Protein AF-A0A2E6H8P9-F1 (afdb_monomer_lite)

Foldseek 3Di:
DDDDDDPVVVCVVAVVDPVNVVLVVLLVVLCVVVVADPQKGWAQQVPRSNPSDVVRIDIDGPVVRVVPDDDDDD

Sequence (74 aa):
MSKPRNYKKEYKATHGTKKGKLDRAARNKANRLKKPGRGKEVHHKNGNPRDNRPSNLSVISKKANRKKQPKRKA

Radius of gyration: 14.55 Å; chains: 1; bounding box: 44×22×28 Å

pLDDT: mean 88.63, std 9.86, range [54.66, 96.88]

Secondary structure (DSSP, 8-state):
-PPPP-HHHHHHHHTSSHHHHHHHHHHHHHHHHH---TTEEEEETTS-TT---TTTEEEEEHHHHHHHSPPPP-

Structure (mmCIF, N/CA/C/O backbone):
data_AF-A0A2E6H8P9-F1
#
_entry.id   AF-A0A2E6H8P9-F1
#
loop_
_atom_site.group_PDB
_atom_site.id
_atom_site.type_symbol
_atom_site.label_atom_id
_atom_site.label_alt_id
_atom_site.label_comp_id
_atom_site.label_asym_id
_atom_site.label_entity_id
_atom_site.label_seq_id
_atom_site.pdbx_PDB_ins_code
_atom_site.Cartn_x
_atom_site.Cartn_y
_atom_site.Cartn_z
_atom_site.occupancy
_atom_site.B_iso_or_equiv
_atom_site.auth_seq_id
_atom_site.auth_comp_id
_atom_site.auth_asym_id
_atom_site.auth_atom_id
_atom_site.pdbx_PDB_model_num
ATOM 1 N N . MET A 1 1 ? 30.181 8.901 -2.011 1.00 54.66 1 MET A N 1
ATOM 2 C CA . MET A 1 1 ? 29.463 9.584 -3.113 1.00 54.66 1 MET A CA 1
ATOM 3 C C . MET A 1 1 ? 28.116 8.901 -3.344 1.00 54.66 1 MET A C 1
ATOM 5 O O . MET A 1 1 ? 28.096 7.752 -3.770 1.00 54.66 1 MET A O 1
ATOM 9 N N . SER A 1 2 ? 26.995 9.549 -3.007 1.00 64.81 2 SER A N 1
ATOM 10 C CA . SER A 1 2 ? 25.652 9.008 -3.283 1.00 64.81 2 SER A CA 1
ATOM 11 C C . SER A 1 2 ? 25.406 9.000 -4.792 1.00 64.81 2 SER A C 1
ATOM 13 O O . SER A 1 2 ? 25.518 10.040 -5.435 1.00 64.81 2 SER A O 1
ATOM 15 N N . LYS A 1 3 ? 25.050 7.845 -5.363 1.00 76.00 3 LYS A N 1
ATOM 16 C CA . LYS A 1 3 ? 24.672 7.741 -6.779 1.00 76.00 3 LYS A CA 1
ATOM 17 C C . LYS A 1 3 ? 23.449 8.645 -7.040 1.00 76.00 3 LYS A C 1
ATOM 19 O O . LYS A 1 3 ? 22.514 8.613 -6.234 1.00 76.00 3 LYS A O 1
ATOM 24 N N . PRO A 1 4 ? 23.418 9.445 -8.120 1.00 81.94 4 PRO A N 1
ATOM 25 C CA . PRO A 1 4 ? 22.260 10.281 -8.429 1.00 81.94 4 PRO A CA 1
ATOM 26 C C . PRO A 1 4 ? 21.013 9.413 -8.670 1.00 81.94 4 PRO A C 1
ATOM 28 O O . PRO A 1 4 ? 21.094 8.352 -9.298 1.00 81.94 4 PRO A O 1
ATOM 31 N N . ARG A 1 5 ? 19.848 9.845 -8.156 1.00 83.81 5 ARG A N 1
ATOM 32 C CA . ARG A 1 5 ? 18.572 9.128 -8.344 1.00 83.81 5 ARG A CA 1
ATOM 33 C C . ARG A 1 5 ? 18.215 9.064 -9.827 1.00 83.81 5 ARG A C 1
ATOM 35 O O . ARG A 1 5 ? 18.132 10.090 -10.497 1.00 83.81 5 ARG A O 1
ATOM 42 N N . ASN A 1 6 ? 17.945 7.860 -10.328 1.00 85.62 6 ASN A N 1
ATOM 43 C CA . ASN A 1 6 ? 17.540 7.648 -11.715 1.00 85.62 6 ASN A CA 1
ATOM 44 C C . ASN A 1 6 ? 16.019 7.467 -11.812 1.00 85.62 6 ASN A C 1
ATOM 46 O O . ASN A 1 6 ? 15.498 6.348 -11.797 1.00 85.62 6 ASN A O 1
ATOM 50 N N . TYR A 1 7 ? 15.315 8.588 -11.969 1.00 81.38 7 TYR A N 1
ATOM 51 C CA . TYR A 1 7 ? 13.854 8.636 -12.059 1.00 81.38 7 TYR A CA 1
ATOM 52 C C . TYR A 1 7 ? 13.276 7.785 -13.203 1.00 81.38 7 TYR A C 1
ATOM 54 O O . TYR A 1 7 ? 12.253 7.125 -13.018 1.00 81.38 7 TYR A O 1
ATOM 62 N N . LYS A 1 8 ? 13.937 7.734 -14.372 1.00 82.94 8 LYS A N 1
ATOM 63 C CA . LYS A 1 8 ? 13.486 6.915 -15.517 1.00 82.94 8 LYS A CA 1
ATOM 64 C C . LYS A 1 8 ? 13.496 5.424 -15.173 1.00 82.94 8 LYS A C 1
ATOM 66 O O . LYS A 1 8 ? 12.531 4.716 -15.466 1.00 82.94 8 LYS A O 1
ATOM 71 N N . LYS A 1 9 ? 14.560 4.946 -14.519 1.00 80.62 9 LYS A N 1
ATOM 72 C CA . LYS A 1 9 ? 14.691 3.545 -14.089 1.00 80.62 9 LYS A CA 1
ATOM 73 C C . LYS A 1 9 ? 13.648 3.182 -13.028 1.00 80.62 9 LYS A C 1
ATOM 75 O O . LYS A 1 9 ? 12.986 2.155 -13.158 1.00 80.62 9 LYS A O 1
ATOM 80 N N . GLU A 1 10 ? 13.461 4.032 -12.021 1.00 75.94 10 GLU A N 1
ATOM 81 C CA . GLU A 1 10 ? 12.474 3.820 -10.950 1.00 75.94 10 GLU A CA 1
ATOM 82 C C . GLU A 1 10 ? 11.035 3.790 -11.483 1.00 75.94 10 GLU A C 1
ATOM 84 O O . GLU A 1 10 ? 10.241 2.908 -11.123 1.00 75.94 10 GLU A O 1
ATOM 89 N N . TYR A 1 11 ? 10.714 4.708 -12.400 1.00 80.81 11 TYR A N 1
ATOM 90 C CA . TYR A 1 11 ? 9.418 4.736 -13.063 1.00 80.81 11 TYR A CA 1
ATOM 91 C C . TYR A 1 11 ? 9.193 3.459 -13.875 1.00 80.81 11 TYR A C 1
ATOM 93 O O . TYR A 1 11 ? 8.172 2.797 -13.688 1.00 80.81 11 TYR A O 1
ATOM 101 N N . LYS A 1 12 ? 10.152 3.062 -14.723 1.00 78.62 12 LYS A N 1
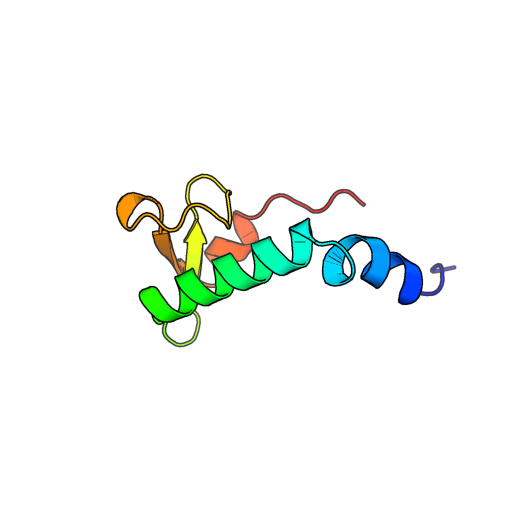ATOM 102 C CA . LYS A 1 12 ? 10.046 1.849 -15.552 1.00 78.62 12 LYS A CA 1
ATOM 103 C C . LYS A 1 12 ? 9.880 0.585 -14.705 1.00 78.62 12 LYS A C 1
ATOM 105 O O . LYS A 1 12 ? 9.101 -0.283 -15.079 1.00 78.62 12 LYS A O 1
ATOM 110 N N . ALA A 1 13 ? 10.545 0.508 -13.552 1.00 75.12 13 ALA A N 1
ATOM 111 C CA . ALA A 1 13 ? 10.463 -0.640 -12.651 1.00 75.12 13 ALA A CA 1
ATOM 112 C C . ALA A 1 13 ? 9.104 -0.769 -11.939 1.00 75.12 13 ALA A C 1
ATOM 114 O O . ALA A 1 13 ? 8.661 -1.880 -11.653 1.00 75.12 13 ALA A O 1
ATOM 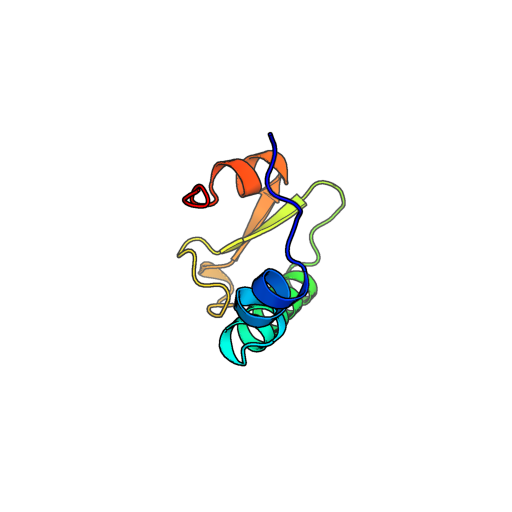115 N N . THR A 1 14 ? 8.423 0.344 -11.645 1.00 71.38 14 THR A N 1
ATOM 116 C CA . THR A 1 14 ? 7.254 0.321 -10.746 1.00 71.38 14 THR A CA 1
ATOM 117 C C . THR A 1 14 ? 5.985 0.930 -11.331 1.00 71.38 14 THR A C 1
ATOM 119 O O . THR A 1 14 ? 4.914 0.345 -11.200 1.00 71.38 14 THR A O 1
ATOM 122 N N . HIS A 1 15 ? 6.052 2.113 -11.938 1.00 69.94 15 HIS A N 1
ATOM 123 C CA . HIS A 1 15 ? 4.877 2.892 -12.358 1.00 69.94 15 HIS A CA 1
ATOM 124 C C . HIS A 1 15 ? 4.568 2.753 -13.851 1.00 69.94 15 HIS A C 1
ATOM 126 O O . HIS A 1 15 ? 3.415 2.908 -14.256 1.00 69.94 15 HIS A O 1
ATOM 132 N N . GLY A 1 16 ? 5.569 2.389 -14.650 1.00 78.69 16 GLY A N 1
ATOM 133 C CA . GLY A 1 16 ? 5.421 2.081 -16.067 1.00 78.69 16 GLY A CA 1
ATOM 134 C C . GLY A 1 16 ? 4.859 0.683 -16.334 1.00 78.69 16 GLY A C 1
ATOM 135 O O . GLY A 1 16 ? 4.279 0.461 -17.393 1.00 78.69 16 GLY A O 1
ATOM 136 N N . THR A 1 17 ? 4.966 -0.254 -15.384 1.00 86.88 17 THR A N 1
ATOM 137 C CA . THR A 1 17 ? 4.554 -1.649 -15.603 1.00 86.88 17 THR A CA 1
ATOM 138 C C . THR A 1 17 ? 3.044 -1.847 -15.461 1.00 86.88 17 THR A C 1
ATOM 140 O O . THR A 1 17 ? 2.391 -1.282 -14.577 1.00 86.88 17 THR A O 1
ATOM 143 N N . LYS A 1 18 ? 2.471 -2.727 -16.295 1.00 89.94 18 LYS A N 1
ATOM 144 C CA . LYS A 1 18 ? 1.059 -3.143 -16.200 1.00 89.94 18 LYS A CA 1
ATOM 145 C C . LYS A 1 18 ? 0.729 -3.691 -14.806 1.00 89.94 18 LYS A C 1
ATOM 147 O O . LYS A 1 18 ? -0.301 -3.341 -14.233 1.00 89.94 18 LYS A O 1
ATOM 152 N N . LYS A 1 19 ? 1.633 -4.493 -14.227 1.00 89.62 19 LYS A N 1
ATOM 153 C CA . LYS A 1 19 ? 1.491 -5.044 -12.871 1.00 89.62 19 LYS A CA 1
ATOM 154 C C . LYS A 1 19 ? 1.337 -3.934 -11.827 1.00 89.62 19 LYS A C 1
ATOM 156 O O . LYS A 1 19 ? 0.333 -3.925 -11.121 1.00 89.62 19 LYS A O 1
ATOM 161 N N . GLY A 1 20 ? 2.265 -2.974 -11.786 1.00 89.75 20 GLY A N 1
ATOM 162 C CA . GLY A 1 20 ? 2.248 -1.895 -10.797 1.00 89.75 20 GLY A CA 1
ATOM 163 C C . GLY A 1 20 ? 1.036 -0.970 -10.922 1.00 89.75 20 GLY A C 1
ATOM 164 O O . GLY A 1 20 ? 0.458 -0.571 -9.907 1.00 89.75 20 GLY A O 1
ATOM 165 N N . LYS A 1 21 ? 0.587 -0.687 -12.155 1.00 90.62 21 LYS A N 1
ATOM 166 C CA . LYS A 1 21 ? -0.658 0.060 -12.410 1.00 90.62 21 LYS A CA 1
ATOM 167 C C . LYS A 1 21 ? -1.877 -0.659 -11.825 1.00 90.62 21 LYS A C 1
ATOM 169 O O . LYS A 1 21 ? -2.666 -0.045 -11.109 1.00 90.62 21 LYS A O 1
ATOM 174 N N . LEU A 1 22 ? -1.996 -1.963 -12.065 1.00 93.25 22 LEU A N 1
ATOM 175 C CA . LEU A 1 22 ? -3.113 -2.760 -11.558 1.00 93.25 22 LEU A CA 1
ATOM 176 C C . LEU A 1 22 ? -3.065 -2.934 -10.029 1.00 93.25 22 LEU A C 1
ATOM 178 O O . LEU A 1 22 ? -4.097 -2.825 -9.372 1.00 93.25 22 LEU A O 1
ATOM 182 N N . ASP A 1 23 ? -1.878 -3.113 -9.443 1.00 93.44 23 ASP A N 1
ATOM 183 C CA . ASP A 1 23 ? -1.713 -3.192 -7.984 1.00 93.44 23 ASP A CA 1
ATOM 184 C C . ASP A 1 23 ? -2.055 -1.856 -7.299 1.00 93.44 23 ASP A C 1
ATOM 186 O O . ASP A 1 23 ? -2.599 -1.829 -6.193 1.00 93.44 23 ASP A O 1
ATOM 190 N N . ARG A 1 24 ? -1.761 -0.715 -7.942 1.00 93.12 24 ARG A N 1
ATOM 191 C CA . ARG A 1 24 ? -2.208 0.610 -7.478 1.00 93.12 24 ARG A CA 1
ATOM 192 C C . ARG A 1 24 ? -3.730 0.737 -7.550 1.00 93.12 24 ARG A C 1
ATOM 194 O O . ARG A 1 24 ? -4.336 1.147 -6.563 1.00 93.12 24 ARG A O 1
ATOM 201 N N . ALA A 1 25 ? -4.341 0.365 -8.674 1.00 95.12 25 ALA A N 1
ATOM 202 C CA . ALA A 1 25 ? -5.793 0.421 -8.839 1.00 95.12 25 ALA A CA 1
ATOM 203 C C . ALA A 1 25 ? -6.522 -0.430 -7.784 1.00 95.12 25 ALA A C 1
ATOM 205 O O . ALA A 1 25 ? -7.478 0.034 -7.160 1.00 95.12 25 ALA A O 1
ATOM 206 N N . ALA A 1 26 ? -6.026 -1.640 -7.512 1.00 95.94 26 ALA A N 1
ATOM 207 C CA . ALA A 1 26 ? -6.617 -2.529 -6.519 1.00 95.94 26 ALA A CA 1
ATOM 208 C C . ALA A 1 26 ? -6.520 -1.977 -5.084 1.00 95.94 26 ALA A C 1
ATOM 210 O O . ALA A 1 26 ? -7.524 -1.983 -4.365 1.00 95.94 26 ALA A O 1
ATOM 211 N N . ARG A 1 27 ? -5.375 -1.398 -4.688 1.00 95.31 27 ARG A N 1
ATOM 212 C CA . ARG A 1 27 ? -5.241 -0.702 -3.392 1.00 95.31 27 ARG A CA 1
ATOM 213 C C . ARG A 1 27 ? -6.178 0.499 -3.277 1.00 95.31 27 ARG A C 1
ATOM 215 O O . ARG A 1 27 ? -6.785 0.699 -2.228 1.00 95.31 27 ARG A O 1
ATOM 222 N N . ASN A 1 28 ? -6.341 1.271 -4.350 1.00 95.38 28 ASN A N 1
ATOM 223 C CA . ASN A 1 28 ? -7.271 2.403 -4.369 1.00 95.38 28 ASN A CA 1
ATOM 224 C C . ASN A 1 28 ? -8.725 1.943 -4.193 1.00 95.38 28 ASN A C 1
ATOM 226 O O . ASN A 1 28 ? -9.475 2.565 -3.440 1.00 95.38 28 ASN A O 1
ATOM 230 N N . LYS A 1 29 ? -9.110 0.821 -4.818 1.00 96.44 29 LYS A N 1
ATOM 231 C CA . LYS A 1 29 ? -10.420 0.193 -4.595 1.00 96.44 29 LYS A CA 1
ATOM 232 C C . LYS A 1 29 ? -10.599 -0.197 -3.124 1.00 96.44 29 LYS A C 1
ATOM 234 O O . LYS A 1 29 ? -11.619 0.149 -2.537 1.00 96.44 29 LYS A O 1
ATOM 239 N N . ALA A 1 30 ? -9.601 -0.828 -2.505 1.00 96.19 30 ALA A N 1
ATOM 240 C CA . ALA A 1 30 ? -9.646 -1.189 -1.085 1.00 96.19 30 ALA A CA 1
ATOM 241 C C . ALA A 1 30 ? -9.811 0.039 -0.166 1.00 96.19 30 ALA A C 1
AT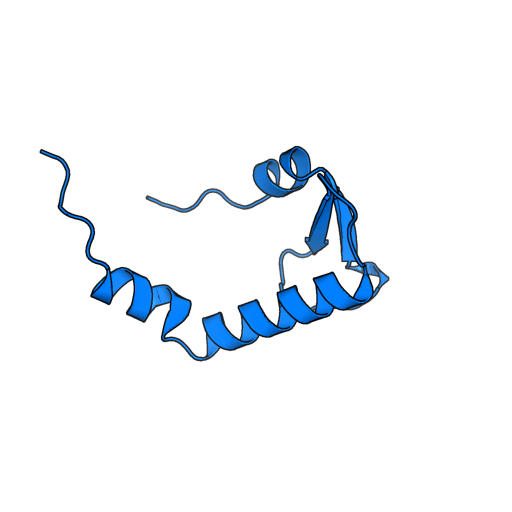OM 243 O O . ALA A 1 30 ? -10.633 0.020 0.750 1.00 96.19 30 ALA A O 1
ATOM 244 N N . ASN A 1 31 ? -9.093 1.132 -0.450 1.00 95.44 31 ASN A N 1
ATOM 245 C CA . ASN A 1 31 ? -9.237 2.401 0.272 1.00 95.44 31 ASN A CA 1
ATOM 246 C C . ASN A 1 31 ? -10.638 3.010 0.118 1.00 95.44 31 ASN A C 1
ATOM 248 O O . ASN A 1 31 ? -11.194 3.471 1.110 1.00 95.44 31 ASN A O 1
ATOM 252 N N . ARG A 1 32 ? -11.242 2.980 -1.080 1.00 95.06 32 ARG A N 1
ATOM 253 C CA . ARG A 1 32 ? -12.628 3.452 -1.277 1.00 95.06 32 ARG A CA 1
ATOM 254 C C . ARG A 1 32 ? -13.653 2.592 -0.537 1.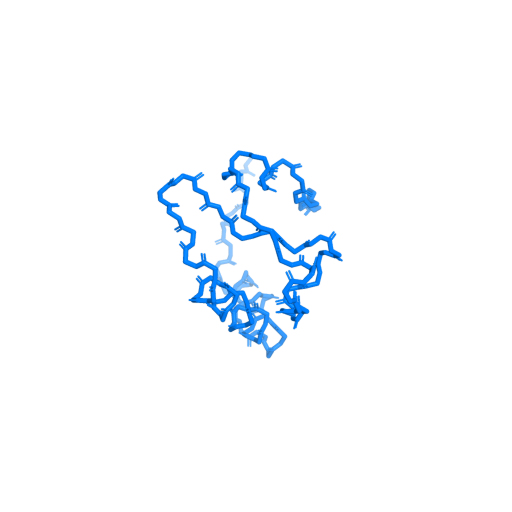00 95.06 32 ARG A C 1
ATOM 256 O O . ARG A 1 32 ? -14.642 3.138 -0.061 1.00 95.06 32 ARG A O 1
ATOM 263 N N . LEU A 1 33 ? -13.418 1.282 -0.429 1.00 93.69 33 LEU A N 1
ATOM 264 C CA . LEU A 1 33 ? -14.307 0.358 0.284 1.00 93.69 33 LEU A CA 1
ATOM 265 C C . LEU A 1 33 ? -14.254 0.555 1.802 1.00 93.69 33 LEU A C 1
ATOM 267 O O . LEU A 1 33 ? -15.291 0.574 2.454 1.00 93.69 33 LEU A O 1
ATOM 271 N N . LYS A 1 34 ? -13.053 0.686 2.374 1.00 94.75 34 LYS A N 1
ATOM 272 C CA . LYS A 1 34 ? -12.871 0.774 3.832 1.00 94.75 34 LYS A CA 1
ATOM 273 C C . LYS A 1 34 ? -12.874 2.199 4.377 1.00 94.75 34 LYS A C 1
ATOM 275 O O . LYS A 1 34 ? -13.020 2.354 5.583 1.00 94.75 34 LYS A O 1
ATOM 280 N N . LYS A 1 35 ? -12.680 3.206 3.515 1.00 93.81 35 LYS A N 1
ATOM 281 C CA . LYS A 1 35 ? -12.647 4.641 3.848 1.00 93.81 35 LYS A CA 1
ATOM 282 C C . LYS A 1 35 ? -11.869 4.907 5.148 1.00 93.81 35 LYS A C 1
ATOM 284 O O . LYS A 1 35 ? -12.445 5.410 6.112 1.00 93.81 35 LYS A O 1
ATOM 289 N N . PRO A 1 36 ? -10.583 4.508 5.224 1.00 92.56 36 PRO A N 1
ATOM 290 C CA . PRO A 1 36 ? -9.822 4.672 6.453 1.00 92.56 36 PRO A CA 1
ATOM 291 C C . PRO A 1 36 ? -9.771 6.157 6.834 1.00 92.56 36 PRO A C 1
ATOM 293 O O . PRO A 1 36 ? -9.439 7.008 6.010 1.00 92.56 36 PRO A O 1
ATOM 296 N N . GLY A 1 37 ? -10.112 6.464 8.086 1.00 91.81 37 GLY A N 1
ATOM 297 C CA . GLY A 1 37 ? -9.996 7.816 8.630 1.00 91.81 37 GLY A CA 1
ATOM 298 C C . GLY A 1 37 ? -8.539 8.283 8.750 1.00 91.81 37 GLY A C 1
ATOM 299 O O . GLY A 1 37 ? -7.589 7.536 8.489 1.00 91.81 37 GLY A O 1
ATOM 300 N N . ARG A 1 38 ? -8.346 9.530 9.194 1.00 93.00 38 ARG A N 1
ATOM 301 C CA . ARG A 1 38 ? -7.007 10.119 9.372 1.00 93.00 38 ARG A CA 1
ATOM 302 C C . ARG A 1 38 ? -6.135 9.235 10.274 1.00 93.00 38 ARG A C 1
ATOM 304 O O . ARG A 1 38 ? -6.582 8.716 11.291 1.00 93.00 38 ARG A O 1
ATOM 311 N N . GLY A 1 39 ? -4.876 9.044 9.878 1.00 94.75 39 GLY A N 1
ATOM 312 C CA . GLY A 1 39 ? -3.901 8.244 10.632 1.00 94.75 39 GLY A CA 1
ATOM 313 C C . GLY A 1 39 ? -4.038 6.721 10.487 1.00 94.75 39 GLY A C 1
ATOM 314 O O . GLY A 1 39 ? -3.197 5.989 11.020 1.00 94.75 39 GLY A O 1
ATOM 315 N N . LYS A 1 40 ? -5.035 6.232 9.740 1.00 96.44 40 LYS A N 1
ATOM 316 C CA . LYS A 1 40 ? -5.242 4.806 9.468 1.00 96.44 40 LYS A CA 1
ATOM 317 C C . LYS A 1 40 ? -4.989 4.477 7.993 1.00 96.44 40 LYS A C 1
ATOM 319 O O . LYS A 1 40 ? -5.070 5.339 7.125 1.00 96.44 40 LYS A O 1
ATOM 324 N N . GLU A 1 41 ? -4.659 3.223 7.717 1.00 95.75 41 GLU A N 1
ATOM 325 C CA . GLU A 1 41 ? -4.438 2.688 6.372 1.00 95.75 41 GLU A CA 1
ATOM 326 C C . GLU A 1 41 ? -5.125 1.320 6.241 1.00 95.75 41 GLU A C 1
ATOM 328 O O . GLU A 1 41 ? -5.315 0.607 7.232 1.00 95.75 41 GLU A O 1
ATOM 333 N N . VAL A 1 42 ? -5.490 0.946 5.012 1.00 96.56 42 VAL A N 1
ATOM 334 C CA . VAL A 1 42 ? -5.981 -0.406 4.720 1.00 96.56 42 VAL A CA 1
ATOM 335 C C . VAL A 1 42 ? -4.807 -1.381 4.665 1.00 96.56 42 VAL A C 1
ATOM 337 O O . VAL A 1 42 ? -3.817 -1.144 3.971 1.00 96.56 42 VAL A O 1
ATOM 340 N N . HIS A 1 43 ? -4.942 -2.485 5.388 1.00 95.94 43 HIS A N 1
ATOM 341 C CA . HIS A 1 43 ? -3.987 -3.576 5.457 1.00 95.94 43 HIS A CA 1
ATOM 342 C C . HIS A 1 43 ? -4.579 -4.853 4.860 1.00 95.94 43 HIS A C 1
ATOM 344 O O . HIS A 1 43 ? -5.623 -5.338 5.309 1.00 95.94 43 HIS A O 1
ATOM 350 N N . HIS A 1 44 ? -3.875 -5.391 3.865 1.00 95.94 44 HIS A N 1
ATOM 351 C CA . HIS A 1 44 ? -4.123 -6.693 3.252 1.00 95.94 44 HIS A CA 1
ATOM 352 C C . HIS A 1 44 ? -3.370 -7.763 4.043 1.00 95.94 44 HIS A C 1
ATOM 354 O O . HIS A 1 44 ? -2.139 -7.800 3.994 1.00 95.94 44 HIS A O 1
ATOM 360 N N . LYS A 1 45 ? -4.094 -8.628 4.763 1.00 94.00 45 LYS A N 1
ATOM 361 C CA . LYS A 1 45 ? -3.496 -9.628 5.669 1.00 94.00 45 LYS A CA 1
ATOM 362 C C . LYS A 1 45 ? -2.560 -10.594 4.938 1.00 94.00 45 LYS A C 1
ATOM 364 O O . LYS A 1 45 ? -1.493 -10.913 5.447 1.00 94.00 45 LYS A O 1
ATOM 369 N N . ASN A 1 46 ? -2.933 -11.013 3.730 1.00 93.38 46 ASN A N 1
ATOM 370 C CA . ASN A 1 46 ? -2.128 -11.903 2.889 1.00 93.38 46 ASN A CA 1
ATOM 371 C C . ASN A 1 46 ? -1.041 -11.194 2.059 1.00 93.38 46 ASN A C 1
ATOM 373 O O . ASN A 1 46 ? -0.387 -11.833 1.240 1.00 93.38 46 ASN A O 1
ATOM 377 N N . GLY A 1 47 ? -0.885 -9.873 2.191 1.00 91.19 47 GLY A N 1
ATOM 378 C CA . GLY A 1 47 ? 0.091 -9.095 1.422 1.00 91.19 47 GLY A CA 1
ATOM 379 C C . GLY A 1 47 ? -0.214 -8.952 -0.075 1.00 91.19 47 GLY A C 1
ATOM 380 O O . GLY A 1 47 ? 0.544 -8.283 -0.778 1.00 91.19 47 GLY A O 1
ATOM 381 N N . ASN A 1 48 ? -1.317 -9.517 -0.578 1.00 93.19 48 ASN A N 1
ATOM 382 C CA . ASN A 1 48 ? -1.714 -9.395 -1.976 1.00 93.19 48 ASN A CA 1
ATOM 383 C C . ASN A 1 48 ? -2.611 -8.157 -2.171 1.00 93.19 48 ASN A C 1
ATOM 385 O O . ASN A 1 48 ? -3.779 -8.187 -1.777 1.00 93.19 48 ASN A O 1
ATOM 389 N N . PRO A 1 49 ? -2.134 -7.087 -2.839 1.00 93.50 49 PRO A N 1
ATOM 390 C CA . PRO A 1 49 ? -2.912 -5.860 -3.036 1.00 93.50 49 PRO A CA 1
ATOM 391 C C . PRO A 1 49 ? -4.159 -6.048 -3.910 1.00 93.50 49 PRO A C 1
ATOM 393 O O . PRO A 1 49 ? -4.992 -5.144 -3.974 1.00 93.50 49 PRO A O 1
ATOM 396 N N . ARG A 1 50 ? -4.271 -7.182 -4.613 1.00 95.12 50 ARG A N 1
ATOM 397 C CA . ARG A 1 50 ? -5.371 -7.502 -5.532 1.00 95.12 50 ARG A CA 1
ATOM 398 C C . ARG A 1 50 ? -6.495 -8.285 -4.858 1.00 95.12 50 ARG A C 1
ATOM 400 O O . ARG A 1 50 ? -7.592 -8.340 -5.406 1.00 95.12 50 ARG A O 1
ATOM 407 N N . ASP A 1 51 ? -6.249 -8.851 -3.678 1.00 96.62 51 ASP A N 1
ATOM 408 C CA . ASP A 1 51 ? -7.259 -9.571 -2.907 1.00 96.62 51 ASP A CA 1
ATOM 409 C C . ASP A 1 51 ? -8.029 -8.614 -1.990 1.00 96.62 51 ASP A C 1
ATOM 411 O O . ASP A 1 51 ? -7.650 -8.356 -0.847 1.00 96.62 51 ASP A O 1
ATOM 415 N N . ASN A 1 52 ? -9.137 -8.090 -2.507 1.00 96.06 52 ASN A N 1
ATOM 416 C CA . ASN A 1 52 ? -9.982 -7.129 -1.801 1.00 96.06 52 ASN A CA 1
ATOM 417 C C . ASN A 1 52 ? -11.185 -7.772 -1.091 1.00 96.06 52 ASN A C 1
ATOM 419 O O . ASN A 1 52 ? -12.162 -7.076 -0.808 1.00 96.06 52 ASN A O 1
ATOM 423 N N . ARG A 1 53 ? -11.140 -9.078 -0.795 1.00 96.88 53 ARG A N 1
ATOM 424 C CA . ARG A 1 53 ? -12.193 -9.734 -0.006 1.00 96.88 53 ARG A CA 1
ATOM 425 C C . ARG A 1 53 ? -12.317 -9.065 1.372 1.00 96.88 53 ARG A C 1
ATOM 427 O O . ARG A 1 53 ? -11.290 -8.798 2.002 1.00 96.88 53 ARG A O 1
ATOM 434 N N . PRO A 1 54 ? -13.535 -8.811 1.890 1.00 93.25 54 PRO A N 1
ATOM 435 C CA . PRO A 1 54 ? -13.722 -8.113 3.164 1.00 93.25 54 PRO A CA 1
ATOM 436 C C . PRO A 1 54 ? -12.976 -8.744 4.345 1.00 93.25 54 PRO A C 1
ATOM 438 O O . PRO A 1 54 ? -12.472 -8.006 5.189 1.00 93.25 54 PRO A O 1
ATOM 441 N N . SER A 1 55 ? -12.861 -10.077 4.367 1.00 95.25 55 SER A N 1
ATOM 442 C CA . SER A 1 55 ? -12.140 -10.856 5.383 1.00 95.25 55 SER A CA 1
ATOM 443 C C . SER A 1 55 ? -10.617 -10.651 5.353 1.00 95.25 55 SER A C 1
ATOM 445 O O . SER A 1 55 ? -9.963 -10.737 6.399 1.00 95.25 55 SER A O 1
ATOM 447 N N . ASN A 1 56 ? -10.051 -10.325 4.185 1.00 95.94 56 ASN A N 1
ATOM 448 C CA . ASN A 1 56 ? -8.625 -10.045 3.995 1.00 95.94 56 ASN A CA 1
ATOM 449 C C . ASN A 1 56 ? -8.251 -8.588 4.325 1.00 95.94 56 ASN A C 1
ATOM 451 O O . ASN A 1 56 ? -7.091 -8.294 4.616 1.00 95.94 56 ASN A O 1
ATOM 455 N N . LEU A 1 57 ? -9.222 -7.670 4.293 1.00 95.81 57 LEU A N 1
ATOM 456 C CA . LEU A 1 57 ? -9.002 -6.240 4.499 1.00 95.81 57 LEU A CA 1
ATOM 457 C C . LEU A 1 57 ? -9.247 -5.832 5.952 1.00 95.81 57 LEU A C 1
ATOM 459 O O . LEU A 1 57 ? -10.338 -6.007 6.491 1.00 95.81 57 LEU A O 1
ATOM 463 N N . SER A 1 58 ? -8.264 -5.171 6.553 1.00 95.62 58 SER A N 1
ATOM 464 C CA . SER A 1 58 ? -8.373 -4.554 7.879 1.00 95.62 58 SER A CA 1
ATOM 465 C C . SER A 1 58 ? -7.980 -3.080 7.822 1.00 95.62 58 SER A C 1
ATOM 467 O O . SER A 1 58 ? -7.253 -2.668 6.923 1.00 95.62 58 SER A O 1
ATOM 469 N N . VAL A 1 59 ? -8.474 -2.269 8.757 1.00 96.56 59 VAL A N 1
ATOM 470 C CA . VAL A 1 59 ? -8.041 -0.875 8.913 1.00 96.56 59 VAL A CA 1
ATOM 471 C C . VAL A 1 59 ? -7.178 -0.802 10.161 1.00 96.56 59 VAL A C 1
ATOM 473 O O . VAL A 1 59 ? -7.657 -1.058 11.261 1.00 96.56 59 VAL A O 1
ATOM 476 N N . ILE A 1 60 ? -5.906 -0.458 9.991 1.00 96.06 60 ILE A N 1
ATOM 477 C CA . ILE A 1 60 ? -4.935 -0.376 11.089 1.00 96.06 60 ILE A CA 1
ATOM 478 C C . ILE A 1 60 ? -4.251 0.990 11.090 1.00 96.06 60 ILE A C 1
ATOM 480 O O . ILE A 1 60 ? -4.387 1.766 10.144 1.00 96.06 60 ILE A O 1
ATOM 484 N N . SER A 1 61 ? -3.503 1.309 12.147 1.00 96.81 61 SER A N 1
ATOM 485 C CA . SER A 1 61 ? -2.734 2.554 12.177 1.00 96.81 61 SER A CA 1
ATOM 486 C C . SER A 1 61 ? -1.646 2.558 11.098 1.00 96.81 61 SER A C 1
ATOM 488 O O . SER A 1 61 ? -1.026 1.535 10.793 1.00 96.81 61 SER A O 1
ATOM 490 N N . LYS A 1 62 ? -1.364 3.742 10.554 1.00 94.62 62 LYS A N 1
ATOM 491 C CA . LYS A 1 62 ? -0.300 3.972 9.567 1.00 94.62 62 LYS A CA 1
ATOM 492 C C . LYS A 1 62 ? 1.057 3.423 10.025 1.00 94.62 62 LYS A C 1
ATOM 494 O O . LYS A 1 62 ? 1.773 2.797 9.247 1.00 94.62 62 LYS A O 1
ATOM 499 N N . LYS A 1 63 ? 1.401 3.617 11.305 1.00 94.94 63 LYS A N 1
ATOM 500 C CA . LYS A 1 63 ? 2.646 3.108 11.907 1.00 94.94 63 LYS A CA 1
ATOM 501 C C . LYS A 1 63 ? 2.685 1.578 11.898 1.00 94.94 63 LYS A C 1
ATOM 503 O O . LYS A 1 63 ? 3.688 1.001 11.482 1.00 94.94 63 LYS A O 1
ATOM 508 N N . ALA A 1 64 ? 1.593 0.929 12.305 1.00 95.38 64 ALA A N 1
ATOM 509 C CA . ALA A 1 64 ? 1.504 -0.527 12.320 1.00 95.38 64 ALA A CA 1
ATOM 510 C C . ALA A 1 64 ? 1.589 -1.117 10.906 1.00 95.38 64 ALA A C 1
ATOM 512 O O . ALA A 1 64 ? 2.343 -2.064 10.693 1.00 95.38 64 ALA A O 1
ATOM 513 N N . ASN A 1 65 ? 0.882 -0.529 9.933 1.00 94.38 65 ASN A N 1
ATOM 514 C CA . ASN A 1 65 ? 0.908 -1.007 8.550 1.00 94.38 65 ASN A CA 1
ATOM 515 C C . ASN A 1 65 ? 2.315 -0.934 7.960 1.00 94.38 65 ASN A C 1
ATOM 517 O O . ASN A 1 65 ? 2.828 -1.927 7.457 1.00 94.38 65 ASN A O 1
ATOM 521 N N . ARG A 1 66 ? 2.980 0.216 8.102 1.00 91.88 66 ARG A N 1
ATOM 522 C CA . ARG A 1 66 ? 4.341 0.429 7.593 1.00 91.88 66 ARG A CA 1
ATOM 523 C C . ARG A 1 66 ? 5.373 -0.490 8.242 1.00 91.88 66 ARG A C 1
ATOM 525 O O . ARG A 1 66 ? 6.270 -0.943 7.545 1.00 91.88 66 ARG A O 1
ATOM 532 N N . LYS A 1 67 ? 5.229 -0.804 9.538 1.00 92.88 67 LYS A N 1
ATOM 533 C CA . LYS A 1 67 ? 6.093 -1.777 10.234 1.00 92.88 67 LYS A CA 1
ATOM 534 C C . LYS A 1 67 ? 5.886 -3.208 9.722 1.00 92.88 67 LYS A C 1
ATOM 536 O O . LYS A 1 67 ? 6.838 -3.976 9.695 1.00 92.88 67 LYS A O 1
ATOM 541 N N . LYS A 1 68 ? 4.655 -3.566 9.337 1.00 90.06 68 LYS A N 1
ATOM 542 C CA . LYS A 1 68 ? 4.305 -4.896 8.810 1.00 90.06 68 LYS A CA 1
ATOM 543 C C . LYS A 1 68 ? 4.690 -5.095 7.341 1.00 90.06 68 LYS A C 1
ATOM 545 O O . LYS A 1 68 ? 4.7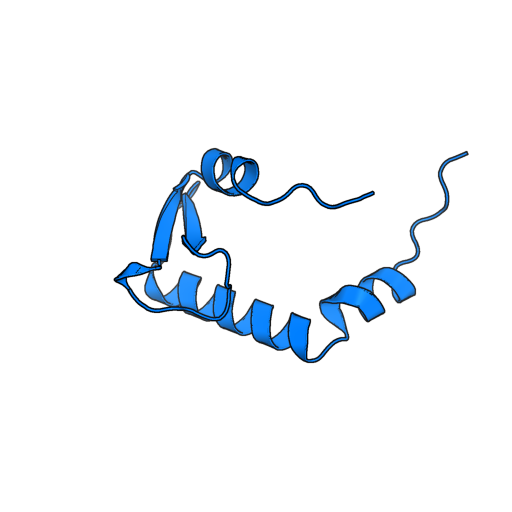18 -6.234 6.889 1.00 90.06 68 LYS A O 1
ATOM 550 N N . GLN A 1 69 ? 4.953 -4.027 6.584 1.00 85.62 69 GLN A N 1
ATOM 551 C CA . GLN A 1 69 ? 5.369 -4.170 5.189 1.00 85.62 69 GLN A CA 1
ATOM 552 C C . GLN A 1 69 ? 6.766 -4.798 5.092 1.00 85.62 69 GLN A C 1
ATOM 554 O O . GLN A 1 69 ? 7.641 -4.468 5.897 1.00 85.62 69 GLN A O 1
ATOM 559 N N . PRO A 1 70 ? 7.003 -5.675 4.0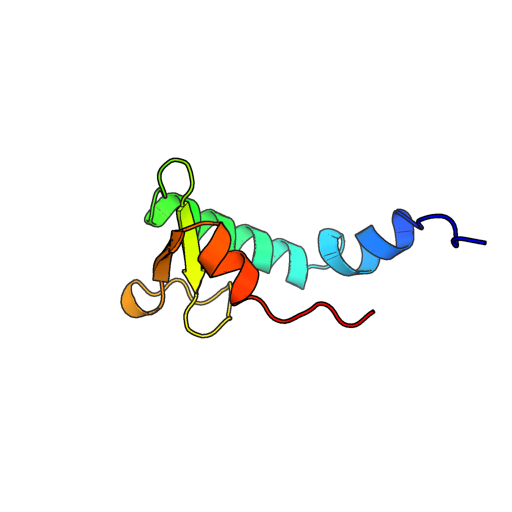99 1.00 82.38 70 PRO A N 1
ATOM 560 C CA . PRO A 1 70 ? 8.322 -6.248 3.887 1.00 82.38 70 PRO A CA 1
ATOM 561 C C . PRO A 1 70 ? 9.335 -5.133 3.619 1.00 82.38 70 PRO A C 1
ATOM 563 O O . PRO A 1 70 ? 9.058 -4.179 2.881 1.00 82.38 70 PRO A O 1
ATOM 566 N N . LYS A 1 71 ? 10.523 -5.259 4.220 1.00 79.44 71 LYS A N 1
ATOM 567 C CA . LYS A 1 71 ? 11.629 -4.337 3.957 1.00 79.44 71 LYS A CA 1
ATOM 568 C C . LYS A 1 71 ? 11.952 -4.398 2.466 1.00 79.44 71 LYS A C 1
ATOM 570 O O . LYS A 1 71 ? 12.118 -5.480 1.903 1.00 79.44 71 LYS A O 1
ATOM 575 N N . ARG A 1 72 ? 12.033 -3.234 1.822 1.00 70.75 72 ARG A N 1
ATOM 576 C CA . ARG A 1 72 ? 12.556 -3.155 0.456 1.00 70.75 72 ARG A CA 1
ATOM 577 C C . ARG A 1 72 ? 14.002 -3.635 0.505 1.00 70.75 72 ARG A C 1
ATOM 579 O O . ARG A 1 72 ? 14.770 -3.118 1.314 1.00 70.75 72 ARG A O 1
ATOM 586 N N . LYS A 1 73 ? 14.346 -4.637 -0.307 1.00 64.94 73 LYS A N 1
ATOM 587 C CA . LYS A 1 73 ? 15.752 -4.991 -0.513 1.00 64.94 73 LYS A CA 1
ATOM 588 C C . LYS A 1 73 ? 16.443 -3.778 -1.146 1.00 64.94 73 LYS A C 1
ATOM 590 O O . LYS A 1 73 ? 15.839 -3.139 -2.012 1.00 64.94 73 LYS A O 1
ATOM 595 N N . ALA A 1 74 ? 17.610 -3.428 -0.607 1.00 57.38 74 ALA A N 1
ATOM 596 C CA . ALA A 1 74 ? 18.454 -2.351 -1.115 1.00 57.38 74 ALA A CA 1
ATOM 597 C C . ALA A 1 74 ? 18.950 -2.674 -2.530 1.00 57.38 74 ALA A C 1
ATOM 599 O O . ALA A 1 74 ? 19.126 -3.881 -2.817 1.00 57.38 74 ALA A O 1
#